Protein AF-A0A7S2UU34-F1 (afdb_monomer_lite)

Sequence (158 aa):
DRTRNEGQLLIIAKKGVRRELSNTVAEEALCKAPGTAPDVDFSNLGFEFVNTRSHIKFTYKDGKWGPGELVTEPYITLHIAATALHYGQACFEGMKAYAWEDGSVRLFRPDENAKRINKSGQRVMMPYIPEDMFVDAVKEVVRDNMDYVPPYGSGGSL

pLDDT: mean 82.21, std 23.61, range [26.12, 98.5]

Organism: NCBI:txid94617

InterPro domains:
  IPR005786 Branched-chain amino acid aminotransferase II [PTHR42825] (36-157)
  IPR036038 Aminotransferase-like, PLP-dependent enzymes [SSF56752] (35-155)
  IPR043131 Branched-chain-amino-acid aminotransferase-like, N-terminal [G3DSA:3.30.470.10] (33-158)

Foldseek 3Di:
DDDDPQFQADADDDADDDDDDDPPDPDPLPQAAEQQDPPDDLLDDDPDDDQFQWAWGWGDDPNDIDDIDIHRDRDDDDDPPDCCVVPVLYDYFDWWWAQDPVRDIDTDPLLVRLVVSQVVNVVSVHDRDDSVNSVVRVVVRCSSRNHNARHPPSPDTD

Radius of gyration: 17.31 Å; chains: 1; bounding box: 39×36×52 Å

Secondary structure (DSSP, 8-state):
-----------S----------S---S----PPTT--TT--TTS--S-----S-EEE--EETTEE---EEE--------TT-HHHHS---------EEE-TTS-EEES-HHHHHHHHHHHHHHTTPPPPPHHHHHHHHHHHHHHTGGGSPPTTS----

Structure (mmCIF, N/CA/C/O backbone):
data_AF-A0A7S2UU34-F1
#
_entry.id   AF-A0A7S2UU34-F1
#
loop_
_atom_site.group_PDB
_atom_site.id
_atom_site.type_symbol
_atom_site.label_atom_id
_atom_site.label_alt_id
_atom_site.label_comp_id
_atom_site.label_asym_id
_atom_site.label_entity_id
_atom_site.label_seq_id
_atom_site.pdbx_PDB_ins_code
_atom_site.Cartn_x
_atom_site.Cartn_y
_atom_site.Cartn_z
_atom_site.occupancy
_atom_site.B_iso_or_equiv
_atom_site.auth_seq_id
_atom_site.auth_comp_id
_atom_site.auth_asym_id
_atom_site.auth_atom_id
_atom_site.pdbx_PDB_model_num
ATOM 1 N N . ASP A 1 1 ? -20.247 -2.902 28.760 1.00 43.16 1 ASP A N 1
ATOM 2 C CA . ASP A 1 1 ? -18.984 -3.371 29.342 1.00 43.16 1 ASP A CA 1
ATOM 3 C C . ASP A 1 1 ? -18.315 -4.390 28.416 1.00 43.16 1 ASP A C 1
ATOM 5 O O . ASP A 1 1 ? -18.653 -5.567 28.425 1.00 43.16 1 ASP A O 1
ATOM 9 N N . ARG A 1 2 ? -17.515 -3.863 27.484 1.00 33.72 2 ARG A N 1
ATOM 10 C CA . ARG A 1 2 ? -16.581 -4.518 26.550 1.00 33.72 2 ARG A CA 1
ATOM 11 C C . ARG A 1 2 ? -16.017 -3.364 25.724 1.00 33.72 2 ARG A C 1
ATOM 13 O O . ARG A 1 2 ? -16.728 -2.783 24.905 1.00 33.72 2 ARG A O 1
ATOM 20 N N . THR A 1 3 ? -14.811 -2.932 26.062 1.00 35.84 3 THR A N 1
ATOM 21 C CA . THR A 1 3 ? -14.111 -1.814 25.427 1.00 35.84 3 THR A CA 1
ATOM 22 C C . THR A 1 3 ? -14.095 -2.009 23.911 1.00 35.84 3 THR A C 1
ATOM 24 O O . THR A 1 3 ? -13.639 -3.031 23.401 1.00 35.84 3 THR A O 1
ATOM 27 N N . ARG A 1 4 ? -14.672 -1.045 23.184 1.00 42.94 4 ARG A N 1
ATOM 28 C CA . ARG A 1 4 ? -14.617 -0.973 21.723 1.00 42.94 4 ARG A CA 1
ATOM 29 C C . ARG A 1 4 ? -13.151 -0.781 21.339 1.00 42.94 4 ARG A C 1
ATOM 31 O O . ARG A 1 4 ? -12.642 0.329 21.422 1.00 42.94 4 ARG A O 1
ATOM 38 N N . ASN A 1 5 ? -12.468 -1.861 20.974 1.00 38.81 5 ASN A N 1
ATOM 39 C CA . ASN A 1 5 ? -11.144 -1.775 20.375 1.00 38.81 5 ASN A CA 1
ATOM 40 C C . ASN A 1 5 ? -11.302 -1.132 18.992 1.00 38.81 5 ASN A C 1
ATOM 42 O O . ASN A 1 5 ? -11.686 -1.792 18.025 1.00 38.81 5 ASN A O 1
ATOM 46 N N . GLU A 1 6 ? -11.052 0.172 18.913 1.00 37.41 6 GLU A N 1
ATOM 47 C CA . GLU A 1 6 ? -10.839 0.886 17.657 1.00 37.41 6 GLU A CA 1
ATOM 48 C C . GLU A 1 6 ? -9.510 0.405 17.059 1.00 37.41 6 GLU A C 1
ATOM 50 O O . GLU A 1 6 ? -8.450 0.985 17.271 1.00 37.41 6 GLU A O 1
ATOM 55 N N . GLY A 1 7 ? -9.549 -0.730 16.363 1.00 34.81 7 GLY A N 1
ATOM 56 C CA . GLY A 1 7 ? -8.412 -1.215 15.594 1.00 34.81 7 GLY A CA 1
ATOM 57 C C . GLY A 1 7 ? -8.315 -0.437 14.288 1.00 34.81 7 GLY A C 1
ATOM 58 O O . GLY A 1 7 ? -9.132 -0.632 13.393 1.00 34.81 7 GLY A O 1
ATOM 59 N N . GLN A 1 8 ? -7.317 0.436 14.164 1.00 35.94 8 GLN A N 1
ATOM 60 C CA . GLN A 1 8 ? -6.889 0.955 12.868 1.00 35.94 8 GLN A CA 1
ATOM 61 C C . GLN A 1 8 ? -6.075 -0.138 12.185 1.00 35.94 8 GLN A C 1
ATOM 63 O O . GLN A 1 8 ? -4.949 -0.413 12.588 1.00 35.94 8 GLN A O 1
ATOM 68 N N . LEU A 1 9 ? -6.643 -0.780 11.169 1.00 38.06 9 LEU A N 1
ATOM 69 C CA . LEU A 1 9 ? -5.877 -1.650 10.295 1.00 38.06 9 LEU A CA 1
ATOM 70 C C . LEU A 1 9 ? -5.447 -0.847 9.064 1.00 38.06 9 LEU A C 1
ATOM 72 O O . LEU A 1 9 ? -6.253 -0.254 8.350 1.00 38.06 9 LEU A O 1
ATOM 76 N N . LEU A 1 10 ? -4.130 -0.734 8.932 1.00 35.53 10 LEU A N 1
ATOM 77 C CA . LEU A 1 10 ? -3.426 0.049 7.937 1.00 35.53 10 LEU A CA 1
ATOM 78 C C . LEU A 1 10 ? -2.835 -0.930 6.923 1.00 35.53 10 LEU A C 1
ATOM 80 O O . LEU A 1 10 ? -1.827 -1.574 7.198 1.00 35.53 10 LEU A O 1
ATOM 84 N N . ILE A 1 11 ? -3.449 -1.024 5.746 1.00 34.69 11 ILE A N 1
ATOM 85 C CA . ILE A 1 11 ? -2.685 -1.377 4.550 1.00 34.69 11 ILE A CA 1
ATOM 86 C C . ILE A 1 11 ? -1.845 -0.129 4.254 1.00 34.69 11 ILE A C 1
ATOM 88 O O . ILE A 1 11 ? -2.392 0.959 4.088 1.00 34.69 11 ILE A O 1
ATOM 92 N N . ILE A 1 12 ? -0.522 -0.256 4.342 1.00 28.23 12 ILE A N 1
ATOM 93 C CA . ILE A 1 12 ? 0.419 0.839 4.089 1.00 28.23 12 ILE A CA 1
ATOM 94 C C . ILE A 1 12 ? 0.370 1.132 2.580 1.00 28.23 12 ILE A C 1
ATOM 96 O O . ILE A 1 12 ? 0.440 0.207 1.780 1.00 28.23 12 ILE A O 1
ATOM 100 N N . ALA A 1 13 ? 0.213 2.370 2.126 1.00 31.66 13 ALA A N 1
ATOM 101 C CA . ALA A 1 13 ? 0.533 3.640 2.790 1.00 31.66 13 ALA A CA 1
ATOM 102 C C . ALA A 1 13 ? -0.665 4.668 2.816 1.00 31.66 13 ALA A C 1
ATOM 104 O O . ALA A 1 13 ? -1.711 4.397 2.237 1.00 31.66 13 ALA A O 1
ATOM 105 N N . LYS A 1 14 ? -0.585 5.846 3.496 1.00 31.75 14 LYS A N 1
ATOM 106 C CA . LYS A 1 14 ? -1.734 6.706 4.009 1.00 31.75 14 LYS A CA 1
ATOM 107 C C . LYS A 1 14 ? -2.007 8.295 3.773 1.00 31.75 14 LYS A C 1
ATOM 109 O O . LYS A 1 14 ? -1.116 9.062 4.096 1.00 31.75 14 LYS A O 1
ATOM 114 N N . LYS A 1 15 ? -3.295 8.800 3.559 1.00 39.91 15 LYS A N 1
ATOM 115 C CA . LYS A 1 15 ? -3.972 10.151 3.124 1.00 39.91 15 LYS A CA 1
ATOM 116 C C . LYS A 1 15 ? -3.697 11.557 3.701 1.00 39.91 15 LYS A C 1
ATOM 118 O O . LYS A 1 15 ? -3.905 11.698 4.898 1.00 39.91 15 LYS A O 1
ATOM 123 N N . GLY A 1 16 ? -3.683 12.609 2.825 1.00 26.12 16 GLY A N 1
ATOM 124 C CA . GLY A 1 16 ? -4.446 13.881 3.023 1.00 26.12 16 GLY A CA 1
ATOM 125 C C . GLY A 1 16 ? -4.329 15.090 2.042 1.00 26.12 16 GLY A C 1
ATOM 126 O O . GLY A 1 16 ? -3.427 15.871 2.268 1.00 26.12 16 GLY A O 1
ATOM 127 N N . VAL A 1 17 ? -5.296 15.346 1.115 1.00 31.36 17 VAL A N 1
ATOM 128 C CA . VAL A 1 17 ? -6.034 16.643 0.858 1.00 31.36 17 VAL A CA 1
ATOM 129 C C . VAL A 1 17 ? -7.372 16.360 0.110 1.00 31.36 17 VAL A C 1
ATOM 131 O O . VAL A 1 17 ? -7.430 15.487 -0.752 1.00 31.36 17 VAL A O 1
ATOM 134 N N . ARG A 1 18 ? -8.472 17.060 0.464 1.00 31.23 18 ARG A N 1
ATOM 135 C CA . ARG A 1 18 ? -9.828 17.000 -0.154 1.00 31.23 18 ARG A CA 1
ATOM 136 C C . ARG A 1 18 ? -9.909 17.784 -1.480 1.00 31.23 18 ARG A C 1
ATOM 138 O O . ARG A 1 18 ? -9.444 18.918 -1.526 1.00 31.23 18 ARG A O 1
ATOM 145 N N . ARG A 1 19 ? -10.640 17.274 -2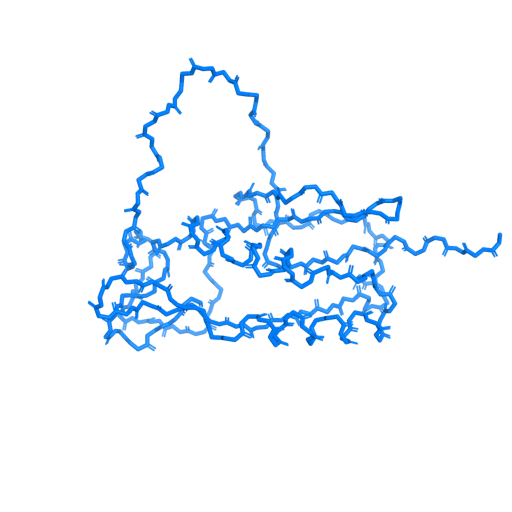.481 1.00 33.97 19 ARG A N 1
ATOM 146 C CA . ARG A 1 19 ? -11.255 18.092 -3.548 1.00 33.97 19 ARG A CA 1
ATOM 147 C C . ARG A 1 19 ? -12.732 17.734 -3.710 1.00 33.97 19 ARG A C 1
ATOM 149 O O . ARG A 1 19 ? -13.075 16.560 -3.819 1.00 33.97 19 ARG A O 1
ATOM 156 N N . GLU A 1 20 ? -13.583 18.757 -3.687 1.00 29.33 20 GLU A N 1
ATOM 157 C CA . GLU A 1 20 ? -14.949 18.695 -4.210 1.00 29.33 20 GLU A CA 1
ATOM 158 C C . GLU A 1 20 ? -14.875 18.536 -5.732 1.00 29.33 20 GLU A C 1
ATOM 160 O O . GLU A 1 20 ? -14.024 19.144 -6.384 1.00 29.33 20 GLU A O 1
ATOM 165 N N . LEU A 1 21 ? -15.740 17.689 -6.289 1.00 32.19 21 LEU A N 1
ATOM 166 C CA . LEU A 1 21 ? -15.845 17.474 -7.728 1.00 32.19 21 LEU A CA 1
ATOM 167 C C . LEU A 1 21 ? -16.486 18.713 -8.367 1.00 32.19 21 LEU A C 1
ATOM 169 O O . LEU A 1 21 ? -17.704 18.787 -8.516 1.00 32.19 21 LEU A O 1
ATOM 173 N N . SER A 1 22 ? -15.662 19.698 -8.725 1.00 27.64 22 SER A N 1
ATOM 174 C CA . SER A 1 22 ? -16.030 20.684 -9.734 1.00 27.64 22 SER A CA 1
ATOM 175 C C . SER A 1 22 ? -15.805 20.071 -11.116 1.00 27.64 22 SER A C 1
ATOM 177 O O . SER A 1 22 ? -14.746 19.519 -11.423 1.00 27.64 22 SER A O 1
ATOM 179 N N . ASN A 1 23 ? -16.841 20.135 -11.951 1.00 32.09 23 ASN A N 1
ATOM 180 C CA . ASN A 1 23 ? -16.824 19.674 -13.335 1.00 32.09 23 ASN A CA 1
ATOM 181 C C . ASN A 1 23 ? -15.943 20.589 -14.198 1.00 32.09 23 ASN A C 1
ATOM 183 O O . ASN A 1 23 ? -16.485 21.373 -14.962 1.00 32.09 23 ASN A O 1
ATOM 187 N N . THR A 1 24 ? -14.616 20.516 -14.055 1.00 34.47 24 THR A N 1
ATOM 188 C CA . THR A 1 24 ? -13.610 20.997 -15.027 1.00 34.47 24 THR A CA 1
ATOM 189 C C . THR A 1 24 ? -12.191 20.698 -14.526 1.00 34.47 24 THR A C 1
ATOM 191 O O . THR A 1 24 ? -11.502 21.592 -14.052 1.00 34.47 24 THR A O 1
ATOM 194 N N . VAL A 1 25 ? -11.771 19.432 -14.608 1.00 30.97 25 VAL A N 1
ATOM 195 C CA . VAL A 1 25 ? -10.416 18.979 -15.003 1.00 30.97 25 VAL A CA 1
ATOM 196 C C . VAL A 1 25 ? -10.501 17.463 -15.195 1.00 30.97 25 VAL A C 1
ATOM 198 O O . VAL A 1 25 ? -10.213 16.678 -14.297 1.00 30.97 25 VAL A O 1
ATOM 201 N N . ALA A 1 26 ? -11.000 17.051 -16.355 1.00 34.31 26 ALA A N 1
ATOM 202 C CA . ALA A 1 26 ? -11.092 15.655 -16.756 1.00 34.31 26 ALA A CA 1
ATOM 203 C C . ALA A 1 26 ? -10.186 15.440 -17.972 1.00 34.31 26 ALA A C 1
ATOM 205 O O . ALA A 1 26 ? -10.702 15.340 -19.073 1.00 34.31 26 ALA A O 1
ATOM 206 N N . GLU A 1 27 ? -8.855 15.445 -17.784 1.00 28.38 27 GLU A N 1
ATOM 207 C CA . GLU A 1 27 ? -7.906 15.017 -18.838 1.00 28.38 27 GLU A CA 1
ATOM 208 C C . GLU A 1 27 ? -6.437 14.782 -18.396 1.00 28.38 27 GLU A C 1
ATOM 210 O O . GLU A 1 27 ? -5.540 14.828 -19.226 1.00 28.38 27 GLU A O 1
ATOM 215 N N . GLU A 1 28 ? -6.139 14.490 -17.118 1.00 35.06 28 GLU A N 1
ATOM 216 C CA . GLU A 1 28 ? -4.737 14.270 -16.669 1.00 35.06 28 GLU A CA 1
ATOM 217 C C . GLU A 1 28 ? -4.490 13.002 -15.828 1.00 35.06 28 GLU A C 1
ATOM 219 O O . GLU A 1 28 ? -3.450 12.861 -15.185 1.00 35.06 28 GLU A O 1
ATOM 224 N N . ALA A 1 29 ? -5.374 12.003 -15.883 1.00 40.25 29 ALA A N 1
ATOM 225 C CA . ALA A 1 29 ? -4.991 10.642 -15.495 1.00 40.25 29 ALA A CA 1
ATOM 226 C C . ALA A 1 29 ? -4.295 9.963 -16.687 1.00 40.25 29 ALA A C 1
ATOM 228 O O . ALA A 1 29 ? -4.837 9.054 -17.314 1.00 40.25 29 ALA A O 1
ATOM 229 N N . LEU A 1 30 ? -3.113 10.466 -17.054 1.00 45.59 30 LEU A N 1
ATOM 230 C CA . LEU A 1 30 ? -2.261 9.833 -18.056 1.00 45.59 30 LEU A CA 1
ATOM 231 C C . LEU A 1 30 ? -1.970 8.401 -17.577 1.00 45.59 30 LEU A C 1
ATOM 233 O O . LEU A 1 30 ? -1.477 8.212 -16.467 1.00 45.59 30 LEU A O 1
ATOM 237 N N . CYS A 1 31 ? -2.281 7.399 -18.396 1.00 52.50 31 CYS A N 1
ATOM 238 C CA . CYS A 1 31 ? -1.784 6.032 -18.255 1.00 52.50 31 CYS A CA 1
ATOM 239 C C . CYS A 1 31 ? -0.248 6.074 -18.319 1.00 52.50 31 CYS A C 1
ATOM 241 O O . CYS A 1 31 ? 0.334 5.999 -19.401 1.00 52.50 31 CYS A O 1
ATOM 243 N N . LYS A 1 32 ? 0.414 6.292 -17.179 1.00 74.81 32 LYS A N 1
ATOM 244 C CA . LYS A 1 32 ? 1.876 6.351 -17.120 1.00 74.81 32 LYS A CA 1
ATOM 245 C C . LYS A 1 32 ? 2.420 4.939 -17.268 1.00 74.81 32 LYS A C 1
ATOM 247 O O . LYS A 1 32 ? 1.899 4.021 -16.646 1.00 74.81 32 LYS A O 1
ATOM 252 N N . ALA A 1 33 ? 3.419 4.759 -18.120 1.00 88.00 33 ALA A N 1
ATOM 253 C CA . ALA A 1 33 ? 4.030 3.454 -18.323 1.00 88.00 33 ALA A CA 1
ATOM 254 C C . ALA A 1 33 ? 4.954 3.103 -17.140 1.00 88.00 33 ALA A C 1
ATOM 256 O O . ALA A 1 33 ? 5.497 4.011 -16.513 1.00 88.00 33 ALA A O 1
ATOM 257 N N . PRO A 1 34 ? 5.175 1.813 -16.843 1.00 92.31 34 PRO A N 1
ATOM 258 C CA . PRO A 1 34 ? 6.235 1.388 -15.932 1.00 92.31 34 PRO A CA 1
ATOM 259 C C . PRO A 1 34 ? 7.593 1.998 -16.300 1.00 92.31 34 PRO A C 1
ATOM 261 O O . PRO A 1 34 ? 7.936 2.103 -17.478 1.00 92.31 34 PRO A O 1
ATOM 264 N N . GLY A 1 35 ? 8.384 2.368 -15.296 1.00 91.69 35 GLY A N 1
ATOM 265 C CA . GLY A 1 35 ? 9.751 2.849 -15.476 1.00 91.69 35 GLY A CA 1
ATOM 266 C C . GLY A 1 35 ? 9.871 4.319 -15.872 1.00 91.69 35 GLY A C 1
ATOM 267 O O . GLY A 1 35 ? 10.925 4.718 -16.362 1.00 91.69 35 GLY A O 1
ATOM 268 N N . THR A 1 36 ? 8.814 5.123 -15.711 1.00 93.81 36 THR A N 1
ATOM 269 C CA . THR A 1 36 ? 8.813 6.540 -16.121 1.00 93.81 36 THR A CA 1
ATOM 270 C C . THR A 1 36 ? 8.827 7.531 -14.957 1.00 93.81 36 THR A C 1
ATOM 272 O O . THR A 1 36 ? 8.680 8.731 -15.197 1.00 93.81 36 THR A O 1
ATOM 275 N N . ALA A 1 37 ? 8.949 7.073 -13.707 1.00 91.75 37 ALA A N 1
ATOM 276 C CA . ALA A 1 37 ? 9.068 7.973 -12.561 1.00 91.75 37 ALA A CA 1
ATOM 277 C C . ALA A 1 37 ? 10.361 8.810 -12.689 1.00 91.75 37 ALA A C 1
ATOM 279 O O . ALA A 1 37 ? 11.438 8.237 -12.865 1.00 91.75 37 ALA A O 1
ATOM 280 N N . PRO A 1 38 ? 10.283 10.154 -12.637 1.00 86.44 38 PRO A N 1
ATOM 281 C CA . PRO A 1 38 ? 11.418 11.032 -12.940 1.00 86.44 38 PRO A CA 1
ATOM 282 C C . PRO A 1 38 ? 12.510 11.023 -11.861 1.00 86.44 38 PRO A C 1
ATOM 284 O O . PRO A 1 38 ? 13.628 11.464 -12.109 1.00 86.44 38 PRO A O 1
ATOM 287 N N . ASP A 1 39 ? 12.175 10.564 -10.661 1.00 88.69 39 ASP A N 1
ATOM 288 C CA . ASP A 1 39 ? 12.985 10.590 -9.447 1.00 88.69 39 ASP A CA 1
ATOM 289 C C . ASP A 1 39 ? 13.573 9.217 -9.075 1.00 88.69 39 ASP A C 1
ATOM 291 O O . ASP A 1 39 ? 14.145 9.065 -7.997 1.00 88.69 39 ASP A O 1
ATOM 295 N N . VAL A 1 40 ? 13.467 8.223 -9.966 1.00 91.06 40 VAL A N 1
ATOM 296 C CA . VAL A 1 40 ? 13.917 6.846 -9.720 1.00 91.06 40 VAL A CA 1
ATOM 297 C C . VAL A 1 40 ? 14.951 6.406 -10.756 1.00 91.06 40 VAL A C 1
ATOM 299 O O . VAL A 1 40 ? 14.686 6.399 -11.956 1.00 91.06 40 VAL A O 1
ATOM 302 N N . ASP A 1 41 ? 16.122 5.965 -10.288 1.00 92.19 41 ASP A N 1
ATOM 303 C CA . ASP A 1 41 ? 17.099 5.259 -11.124 1.00 92.19 41 ASP A CA 1
ATOM 304 C C . ASP A 1 41 ? 16.779 3.758 -11.164 1.00 92.19 41 ASP A C 1
ATOM 306 O O . ASP A 1 41 ? 17.210 2.974 -10.316 1.00 92.19 41 ASP A O 1
ATOM 310 N N . PHE A 1 42 ? 16.024 3.347 -12.184 1.00 90.94 42 PHE A N 1
ATOM 311 C CA . PHE A 1 42 ? 15.634 1.949 -12.389 1.00 90.94 42 PHE A CA 1
ATOM 312 C C . PHE A 1 42 ? 16.809 1.005 -12.697 1.00 90.94 42 PHE A C 1
ATOM 314 O O . PHE A 1 42 ? 16.632 -0.213 -12.644 1.00 90.94 42 PHE A O 1
ATOM 321 N N . SER A 1 43 ? 17.996 1.535 -13.007 1.00 89.62 43 SER A N 1
ATOM 322 C CA . SER A 1 43 ? 19.192 0.736 -13.310 1.00 89.62 43 SER A CA 1
ATOM 323 C C . SER A 1 43 ? 19.941 0.311 -12.047 1.00 89.62 43 SER A C 1
ATOM 325 O O . SER A 1 43 ? 20.698 -0.657 -12.078 1.00 89.62 43 SER A O 1
ATOM 327 N N . ASN A 1 44 ? 19.735 1.031 -10.942 1.00 90.19 44 ASN A N 1
ATOM 328 C CA . ASN A 1 44 ? 20.437 0.835 -9.678 1.00 90.19 44 ASN A CA 1
ATOM 329 C C . ASN A 1 44 ? 19.452 0.735 -8.503 1.00 90.19 44 ASN A C 1
ATOM 331 O O . ASN A 1 44 ? 19.580 1.416 -7.486 1.00 90.19 44 ASN A O 1
ATOM 335 N N . LEU A 1 45 ? 18.434 -0.112 -8.659 1.00 90.00 45 LEU A N 1
ATOM 336 C CA . LEU A 1 45 ? 17.439 -0.343 -7.615 1.00 90.00 45 LEU A CA 1
ATOM 337 C C . LEU A 1 45 ? 18.011 -1.193 -6.474 1.00 90.00 45 LEU A C 1
ATOM 339 O O . LEU A 1 45 ? 18.479 -2.313 -6.683 1.00 90.00 45 LEU A O 1
ATOM 343 N N . GLY A 1 46 ? 17.905 -0.670 -5.254 1.00 89.38 46 GLY A N 1
ATOM 344 C CA . GLY A 1 46 ? 18.140 -1.400 -4.009 1.00 89.38 46 GLY A CA 1
ATOM 345 C C . GLY A 1 46 ? 16.841 -1.827 -3.317 1.00 89.38 46 GLY A C 1
ATOM 346 O O . GLY A 1 46 ? 15.762 -1.836 -3.908 1.00 89.38 46 GLY A O 1
ATOM 347 N N . PHE A 1 47 ? 16.944 -2.157 -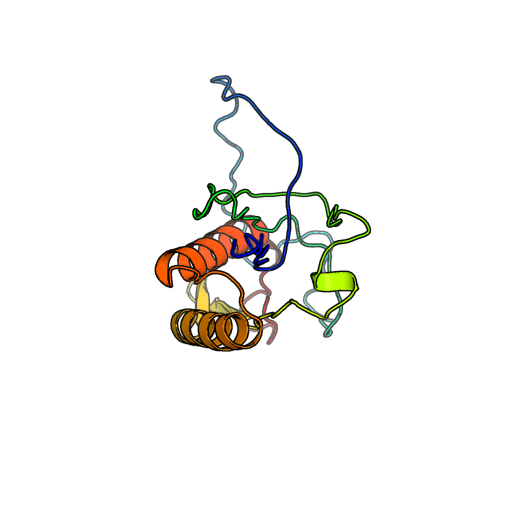2.028 1.00 89.75 47 PHE A N 1
ATOM 348 C CA . PHE A 1 47 ? 15.789 -2.325 -1.140 1.00 89.75 47 PHE A CA 1
ATOM 349 C C . PHE A 1 47 ? 15.740 -1.156 -0.154 1.00 89.75 47 PHE A C 1
ATOM 351 O O . PHE A 1 47 ? 16.047 -1.293 1.029 1.00 89.75 47 PHE A O 1
ATOM 358 N N . GLU A 1 48 ? 15.412 0.017 -0.685 1.00 87.75 48 GLU A N 1
ATOM 359 C CA . GLU A 1 48 ? 15.360 1.272 0.059 1.00 87.75 48 GLU A CA 1
ATOM 360 C C . GLU A 1 48 ? 13.979 1.908 -0.068 1.00 87.75 48 GLU A C 1
ATOM 362 O O . GLU A 1 48 ? 13.229 1.641 -1.009 1.00 87.75 48 GLU A O 1
ATOM 367 N N . PHE A 1 49 ? 13.627 2.743 0.906 1.00 87.56 49 PHE A N 1
ATOM 368 C CA . PHE A 1 49 ? 12.371 3.472 0.853 1.00 87.56 49 PHE A CA 1
ATOM 369 C C . PHE A 1 49 ? 12.454 4.577 -0.203 1.00 87.56 49 PHE A C 1
ATOM 371 O O . PHE A 1 49 ? 13.257 5.501 -0.083 1.00 87.56 49 PHE A O 1
ATOM 378 N N . VAL A 1 50 ? 11.568 4.501 -1.192 1.00 89.19 50 VAL A N 1
ATOM 379 C CA . VAL A 1 50 ? 11.330 5.556 -2.177 1.00 89.19 50 VAL A CA 1
ATOM 380 C C . VAL A 1 50 ? 9.931 6.099 -1.939 1.00 89.19 50 VAL A C 1
ATOM 382 O O . VAL A 1 50 ? 8.973 5.332 -1.821 1.00 89.19 50 VAL A O 1
ATOM 385 N N . ASN A 1 51 ? 9.806 7.422 -1.851 1.00 90.38 51 ASN A N 1
ATOM 386 C CA . ASN A 1 51 ? 8.503 8.045 -1.691 1.00 90.38 51 ASN A CA 1
ATOM 387 C C . ASN A 1 51 ? 7.773 8.026 -3.038 1.00 90.38 51 ASN A C 1
ATOM 389 O O . ASN A 1 51 ? 8.023 8.865 -3.899 1.00 90.38 51 ASN A O 1
ATOM 393 N N . THR A 1 52 ? 6.904 7.038 -3.230 1.00 92.81 52 THR A N 1
ATOM 394 C CA . THR A 1 52 ? 6.058 6.959 -4.420 1.00 92.81 52 THR A CA 1
ATOM 395 C C . THR A 1 52 ? 5.008 8.071 -4.403 1.00 92.81 52 THR A C 1
ATOM 397 O O . THR A 1 52 ? 4.793 8.733 -3.385 1.00 92.81 52 THR A O 1
ATOM 400 N N . ARG A 1 53 ? 4.320 8.289 -5.531 1.00 92.94 53 ARG A N 1
ATOM 401 C CA . ARG A 1 53 ? 3.291 9.337 -5.657 1.00 92.94 53 ARG A CA 1
ATOM 402 C C . ARG A 1 53 ? 2.270 9.276 -4.539 1.00 92.94 53 ARG A C 1
ATOM 404 O O . ARG A 1 53 ? 1.877 10.311 -3.999 1.00 92.94 53 ARG A O 1
ATOM 411 N N . SER A 1 54 ? 1.776 8.071 -4.293 1.00 92.00 54 SER A N 1
ATOM 412 C CA . SER A 1 54 ? 0.685 7.881 -3.378 1.00 92.00 54 SER A CA 1
ATOM 413 C C . SER A 1 54 ? 0.631 6.511 -2.765 1.00 92.00 54 SER A C 1
ATOM 415 O O . SER A 1 54 ? 1.424 5.612 -3.038 1.00 92.00 54 SER A O 1
ATOM 417 N N . HIS A 1 55 ? -0.394 6.361 -1.955 1.00 91.75 55 HIS A N 1
ATOM 418 C CA . HIS A 1 55 ? -0.770 5.122 -1.338 1.00 91.75 55 HIS A CA 1
ATOM 419 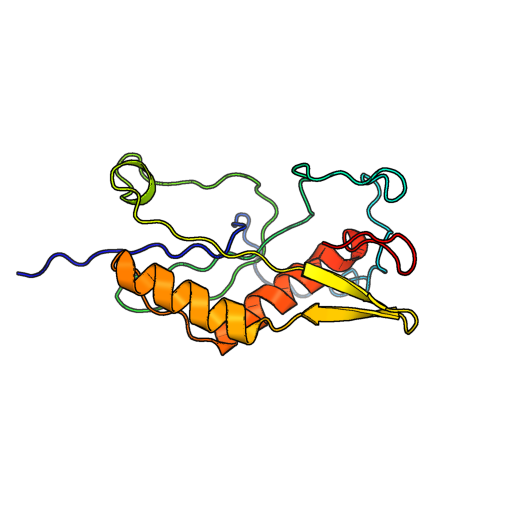C C . HIS A 1 55 ? -2.249 5.150 -0.959 1.00 91.75 55 HIS A C 1
ATOM 421 O O . HIS A 1 55 ? -2.889 6.166 -1.200 1.00 91.75 55 HIS A O 1
ATOM 427 N N . ILE A 1 56 ? -2.816 4.089 -0.380 1.00 94.50 56 ILE A N 1
ATOM 428 C CA . ILE A 1 56 ? -4.252 4.022 -0.079 1.00 94.50 56 ILE A CA 1
ATOM 429 C C . ILE A 1 56 ? -4.567 3.811 1.409 1.00 94.50 56 ILE A C 1
ATOM 431 O O . ILE A 1 56 ? -4.140 2.853 2.046 1.00 94.50 56 ILE A O 1
ATOM 435 N N . LYS A 1 57 ? -5.397 4.698 1.967 1.00 95.00 57 LYS A N 1
ATOM 436 C CA . LYS A 1 57 ? -5.841 4.660 3.365 1.00 95.00 57 LYS A CA 1
ATOM 437 C C . LYS A 1 57 ? -7.285 4.194 3.483 1.00 95.00 57 LYS A C 1
ATOM 439 O O . LYS A 1 57 ? -8.161 4.760 2.842 1.00 95.00 57 LYS A O 1
ATOM 444 N N . PHE A 1 58 ? -7.543 3.302 4.434 1.00 96.00 58 PHE A N 1
ATOM 445 C CA . PHE A 1 58 ? -8.885 3.005 4.937 1.00 96.00 58 PHE A CA 1
ATOM 446 C C . PHE A 1 58 ? -8.960 3.350 6.426 1.00 96.00 58 PHE A C 1
ATOM 448 O O . PHE A 1 58 ? -7.965 3.279 7.146 1.00 96.00 58 PHE A O 1
ATOM 455 N N . THR A 1 59 ? -10.138 3.753 6.904 1.00 95.31 59 THR A N 1
ATOM 456 C CA . THR A 1 59 ? -10.376 3.999 8.336 1.00 95.31 59 THR A CA 1
ATOM 457 C C . THR A 1 59 ? -11.489 3.091 8.824 1.00 95.31 59 THR A C 1
ATOM 459 O O . THR A 1 59 ? -12.604 3.163 8.314 1.00 95.31 59 THR A O 1
ATOM 462 N N . TYR A 1 60 ? -11.197 2.261 9.821 1.00 94.81 60 TYR A N 1
ATOM 463 C CA . TYR A 1 60 ? -12.211 1.491 10.528 1.00 94.81 60 TYR A CA 1
ATOM 464 C C . TYR A 1 60 ? -12.739 2.302 11.710 1.00 94.81 60 TYR A C 1
ATOM 466 O O . TYR A 1 60 ? -11.962 2.768 12.544 1.00 94.81 60 TYR A O 1
ATOM 474 N N . LYS A 1 61 ? -14.055 2.499 11.777 1.00 93.25 61 LYS A N 1
ATOM 475 C CA . LYS A 1 61 ? -14.711 3.243 12.856 1.00 93.25 61 LYS A CA 1
ATOM 476 C C . LYS A 1 61 ? -16.134 2.735 13.043 1.00 93.25 61 LYS A C 1
ATOM 478 O O . LYS A 1 61 ? -16.807 2.422 12.067 1.00 93.25 61 LYS A O 1
ATOM 483 N N . ASP A 1 62 ? -16.596 2.651 14.290 1.00 94.69 62 ASP A N 1
ATOM 484 C CA . ASP A 1 62 ? -17.968 2.241 14.625 1.00 94.69 62 ASP A CA 1
ATOM 485 C C . ASP A 1 62 ? -18.380 0.891 14.005 1.00 94.69 62 ASP A C 1
ATOM 487 O O . ASP A 1 62 ? -19.508 0.710 13.551 1.00 94.69 62 ASP A O 1
ATOM 491 N N . GLY A 1 63 ? -17.448 -0.067 13.972 1.00 92.50 63 GLY A N 1
ATOM 492 C CA . GLY A 1 63 ? -17.719 -1.422 13.487 1.00 92.50 63 GLY A CA 1
ATOM 493 C C . GLY A 1 63 ? -17.666 -1.595 11.966 1.00 92.50 63 GLY A C 1
ATOM 494 O O . GLY A 1 63 ? -18.029 -2.659 11.472 1.00 92.50 63 GLY A O 1
ATOM 495 N N . LYS A 1 64 ? -17.250 -0.570 11.213 1.00 95.38 64 LYS A N 1
ATOM 496 C CA . LYS A 1 64 ? -17.248 -0.591 9.746 1.00 95.38 64 LYS A CA 1
ATOM 497 C C . LYS A 1 64 ? -16.000 0.040 9.148 1.00 95.38 64 LYS A C 1
ATOM 499 O O . LYS A 1 64 ? -15.430 0.987 9.689 1.00 95.38 64 LYS A O 1
ATOM 504 N N . TRP A 1 65 ? -15.628 -0.470 7.983 1.00 95.69 65 TRP A N 1
ATOM 505 C CA . TRP A 1 65 ? -14.633 0.134 7.112 1.00 95.69 65 TRP A CA 1
ATOM 506 C C . TRP A 1 65 ? -15.233 1.319 6.355 1.00 95.69 65 TRP A C 1
ATOM 508 O O . TRP A 1 65 ? -16.321 1.221 5.790 1.00 95.69 65 TRP A O 1
ATOM 518 N N . GLY A 1 66 ? -14.534 2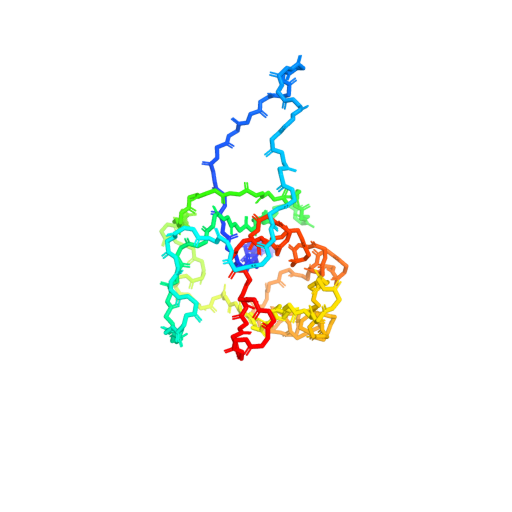.451 6.381 1.00 92.69 66 GLY A N 1
ATOM 519 C CA . GLY A 1 66 ? -14.807 3.593 5.515 1.00 92.69 66 GLY A CA 1
ATOM 520 C C . GLY A 1 66 ? -14.305 3.371 4.082 1.00 92.69 66 GLY A C 1
ATOM 521 O O . GLY A 1 66 ? -13.708 2.333 3.793 1.00 92.69 66 GLY A O 1
ATOM 522 N N . PRO A 1 67 ? -14.524 4.346 3.185 1.00 93.94 67 PRO A N 1
ATOM 523 C CA . PRO A 1 67 ? -14.015 4.276 1.820 1.00 93.94 67 PRO A CA 1
ATOM 524 C C . PRO A 1 67 ? -12.482 4.319 1.787 1.00 93.94 67 PRO A C 1
ATOM 526 O O . PRO A 1 67 ? -11.847 4.908 2.668 1.00 93.94 67 PRO A O 1
ATOM 529 N N . GLY A 1 68 ? -11.917 3.709 0.745 1.00 92.50 68 GLY A N 1
ATOM 530 C CA . GLY A 1 68 ? -10.501 3.815 0.416 1.00 92.50 68 GLY A CA 1
ATOM 531 C C . GLY A 1 68 ? -10.165 5.209 -0.081 1.00 92.50 68 GLY A C 1
ATOM 532 O O . GLY A 1 68 ? -10.980 5.874 -0.723 1.00 92.50 68 GLY A O 1
ATOM 533 N N . GLU A 1 69 ? -8.972 5.679 0.258 1.00 93.62 69 GLU A N 1
ATOM 534 C CA . GLU A 1 69 ? -8.572 7.022 -0.095 1.00 93.62 69 GLU A CA 1
ATOM 535 C C . GLU A 1 69 ? -7.102 7.127 -0.541 1.00 93.62 69 GLU A C 1
ATOM 537 O O . GLU A 1 69 ? -6.218 6.831 0.262 1.00 93.62 69 GLU A O 1
ATOM 542 N N . LEU A 1 70 ? -6.856 7.626 -1.765 1.00 92.81 70 LEU A N 1
ATOM 543 C CA . LEU A 1 70 ? -5.524 7.947 -2.316 1.00 92.81 70 LEU A CA 1
ATOM 544 C C . LEU A 1 70 ? -4.961 9.302 -1.853 1.00 92.81 70 LEU A C 1
ATOM 546 O O . LEU A 1 70 ? -5.694 10.211 -1.449 1.00 92.81 70 LEU A O 1
ATOM 550 N N . VAL A 1 71 ? -3.631 9.411 -1.852 1.00 89.12 71 VAL A N 1
ATOM 551 C CA . VAL A 1 71 ? -2.903 10.261 -0.903 1.00 89.12 71 VAL A CA 1
ATOM 552 C C . VAL A 1 71 ? -1.511 10.634 -1.385 1.00 89.12 71 VAL A C 1
ATOM 554 O O . VAL A 1 71 ? -0.767 9.743 -1.723 1.00 89.12 71 VAL A O 1
ATOM 557 N N . THR A 1 72 ? -1.042 11.851 -1.139 1.00 91.00 72 THR A N 1
ATOM 558 C CA . THR A 1 72 ? 0.383 12.187 -1.294 1.00 91.00 72 THR A CA 1
ATOM 559 C C . THR A 1 72 ? 1.197 12.408 -0.002 1.00 91.00 72 THR A C 1
ATOM 561 O O . THR A 1 72 ? 2.417 12.475 -0.063 1.00 91.00 72 THR A O 1
ATOM 564 N N . GLU A 1 73 ? 0.565 12.582 1.164 1.00 89.44 73 GLU A N 1
ATOM 565 C CA . GLU A 1 73 ? 1.236 12.857 2.448 1.00 89.44 73 GLU A CA 1
ATOM 566 C C . GLU A 1 73 ? 2.005 11.627 2.976 1.00 89.44 73 GLU A C 1
ATOM 568 O O . GLU A 1 73 ? 1.362 10.632 3.304 1.00 89.44 73 GLU A O 1
ATOM 573 N N . PRO A 1 74 ? 3.347 11.658 3.106 1.00 86.69 74 PRO A N 1
ATOM 574 C CA . PRO A 1 74 ? 4.125 10.506 3.575 1.00 86.69 74 PRO A CA 1
ATOM 575 C C . PRO A 1 74 ? 3.926 10.165 5.061 1.00 86.69 74 PRO A C 1
ATOM 577 O O . PRO A 1 74 ? 4.347 9.092 5.500 1.00 86.69 74 PRO A O 1
ATOM 580 N N . TYR A 1 75 ? 3.308 11.044 5.860 1.00 90.06 75 TYR A N 1
ATOM 581 C CA . TYR A 1 75 ? 3.188 10.850 7.305 1.00 90.06 75 TYR A CA 1
ATOM 582 C C . TYR A 1 75 ? 1.854 10.267 7.778 1.00 90.06 75 TYR A C 1
ATOM 584 O O . TYR A 1 75 ? 0.751 10.588 7.334 1.00 90.06 75 TYR A O 1
ATOM 592 N N . ILE A 1 76 ? 1.952 9.453 8.831 1.00 89.12 76 ILE A N 1
ATOM 593 C CA . ILE A 1 76 ? 0.809 8.869 9.524 1.00 89.12 76 ILE A CA 1
ATOM 594 C C . ILE A 1 76 ? 0.520 9.649 10.808 1.00 89.12 76 ILE A C 1
ATOM 596 O O . ILE A 1 76 ? 1.091 9.367 11.852 1.00 89.12 76 ILE A O 1
ATOM 600 N N . THR A 1 77 ? -0.463 10.556 10.781 1.00 91.81 77 THR A N 1
ATOM 601 C CA . THR A 1 77 ? -1.002 11.142 12.025 1.00 91.81 77 THR A CA 1
ATOM 602 C C . THR A 1 77 ? -1.733 10.089 12.864 1.00 91.81 77 THR A C 1
ATOM 604 O O . THR A 1 77 ? -2.719 9.505 12.398 1.00 91.81 77 THR A O 1
ATOM 607 N N . LEU A 1 78 ? -1.258 9.860 14.087 1.00 91.62 78 LEU A N 1
ATOM 608 C CA . LEU A 1 78 ? -1.861 8.989 15.097 1.00 91.62 78 LEU A CA 1
ATOM 609 C C . LEU A 1 78 ? -2.006 9.760 16.408 1.00 91.62 78 LEU A C 1
ATOM 611 O O . LEU A 1 78 ? -1.229 10.670 16.692 1.00 91.62 78 LEU A O 1
ATOM 615 N N . HIS A 1 79 ? -2.987 9.376 17.223 1.00 95.50 79 HIS A N 1
ATOM 616 C CA . HIS A 1 79 ? -3.052 9.854 18.600 1.00 95.50 79 HIS A CA 1
ATOM 617 C C . HIS A 1 79 ? -1.846 9.320 19.386 1.00 95.50 79 HIS A C 1
ATOM 619 O O . HIS A 1 79 ? -1.448 8.171 19.193 1.00 95.50 79 HIS A O 1
ATOM 625 N N . ILE A 1 80 ? -1.304 10.109 20.319 1.00 96.50 80 ILE A N 1
ATOM 626 C CA . ILE A 1 80 ? -0.130 9.703 21.109 1.00 96.50 80 ILE A CA 1
ATOM 627 C C . ILE A 1 80 ? -0.361 8.401 21.883 1.00 96.50 80 ILE A C 1
ATOM 629 O O . ILE A 1 80 ? 0.578 7.656 22.109 1.00 96.50 80 ILE A O 1
ATOM 633 N N . ALA A 1 81 ? -1.611 8.098 22.241 1.00 95.88 81 ALA A N 1
ATOM 634 C CA . ALA A 1 81 ? -2.018 6.873 22.935 1.00 95.88 81 ALA A CA 1
ATOM 635 C C . ALA A 1 81 ? -2.454 5.720 22.000 1.00 95.88 81 ALA A C 1
ATOM 637 O O . ALA A 1 81 ? -3.145 4.807 22.443 1.00 95.88 81 ALA A O 1
ATOM 638 N N . ALA A 1 82 ? -2.121 5.758 20.705 1.00 94.25 82 ALA A N 1
ATOM 639 C CA . ALA A 1 82 ? -2.500 4.699 19.770 1.00 94.25 82 ALA A CA 1
ATOM 640 C C . ALA A 1 82 ? -1.898 3.339 20.173 1.00 94.25 82 ALA A C 1
ATOM 642 O O . ALA A 1 82 ? -0.702 3.226 20.442 1.00 94.25 82 ALA A O 1
ATOM 643 N N . THR A 1 83 ? -2.712 2.283 20.158 1.00 95.56 83 THR A N 1
ATOM 644 C CA . THR A 1 83 ? -2.306 0.925 20.565 1.00 95.56 83 THR A CA 1
ATOM 645 C C . THR A 1 83 ? -1.194 0.340 19.694 1.00 95.56 83 THR A C 1
ATOM 647 O O . THR A 1 83 ? -0.388 -0.450 20.183 1.00 95.56 83 THR A O 1
ATOM 650 N N . ALA A 1 84 ? -1.091 0.770 18.434 1.00 95.31 84 ALA A N 1
ATOM 651 C CA . ALA A 1 84 ? 0.022 0.432 17.550 1.00 95.31 84 ALA A CA 1
ATOM 652 C C . ALA A 1 84 ? 1.385 0.892 18.107 1.00 95.31 84 ALA A C 1
ATOM 654 O O . ALA A 1 84 ? 2.378 0.200 17.909 1.00 95.31 84 ALA A O 1
ATOM 655 N N . LEU A 1 85 ? 1.427 2.021 18.830 1.00 93.38 85 LEU A N 1
ATOM 656 C CA . LEU A 1 85 ? 2.658 2.588 19.396 1.00 93.38 85 LEU A CA 1
ATOM 657 C C . LEU A 1 85 ? 3.026 1.973 20.753 1.00 93.38 85 LEU A C 1
ATOM 659 O O . LEU A 1 85 ? 4.204 1.792 21.039 1.00 93.38 85 LEU A O 1
ATOM 663 N N . HIS A 1 86 ? 2.031 1.655 21.586 1.00 96.38 86 HIS A N 1
ATOM 664 C CA . HIS A 1 86 ? 2.261 1.227 22.978 1.00 96.38 86 HIS A CA 1
ATOM 665 C C . HIS A 1 86 ? 2.192 -0.282 23.188 1.00 96.38 86 HIS A C 1
ATOM 667 O O . HIS A 1 86 ? 2.857 -0.814 24.072 1.00 96.38 86 HIS A O 1
ATOM 673 N N . TYR A 1 87 ? 1.382 -0.979 22.392 1.00 94.56 87 TYR A N 1
ATOM 674 C CA . TYR A 1 87 ? 1.048 -2.389 22.615 1.00 94.56 87 TYR A CA 1
ATOM 675 C C . TYR A 1 87 ? 1.282 -3.261 21.380 1.00 94.56 87 TYR A C 1
ATOM 677 O O . TYR A 1 87 ? 0.841 -4.408 21.347 1.00 94.56 87 TYR A O 1
ATOM 685 N N . GLY A 1 88 ? 1.947 -2.724 20.351 1.00 93.38 88 GLY A N 1
ATOM 686 C CA . GLY A 1 88 ? 2.271 -3.465 19.133 1.00 93.38 88 GLY A CA 1
ATOM 687 C C . GLY A 1 88 ? 1.041 -3.984 18.386 1.00 93.38 88 GLY A C 1
ATOM 688 O O . GLY A 1 88 ? 1.133 -4.995 17.694 1.00 93.38 88 GLY A O 1
ATOM 689 N N . GLN A 1 89 ? -0.118 -3.326 18.526 1.00 95.62 89 GLN A N 1
ATOM 690 C CA . GLN A 1 89 ? -1.333 -3.691 17.794 1.00 95.62 89 GLN A CA 1
ATOM 691 C C . GLN A 1 89 ? -1.240 -3.229 16.332 1.00 95.62 89 GLN A C 1
ATOM 693 O O . GLN A 1 89 ? -1.914 -2.294 15.903 1.00 95.62 89 GLN A O 1
ATOM 698 N N . ALA A 1 90 ? -0.351 -3.868 15.581 1.00 94.81 90 ALA A N 1
ATOM 699 C CA . ALA A 1 90 ? -0.093 -3.608 14.178 1.00 94.81 90 ALA A CA 1
ATOM 700 C C . ALA A 1 90 ? 0.298 -4.913 13.475 1.00 94.81 90 ALA A C 1
ATOM 702 O O . ALA A 1 90 ? 0.889 -5.814 14.068 1.00 94.81 90 ALA A O 1
ATOM 703 N N . CYS A 1 91 ? -0.024 -5.006 12.191 1.00 95.31 91 CYS A N 1
ATOM 704 C CA . CYS A 1 91 ? 0.465 -6.054 11.305 1.00 95.31 91 CYS A CA 1
ATOM 705 C C . CYS A 1 91 ? 0.685 -5.466 9.908 1.00 95.31 91 CYS A C 1
ATOM 707 O O . CYS A 1 91 ? 0.143 -4.408 9.590 1.00 95.31 91 CYS A O 1
ATOM 709 N N . PHE A 1 92 ? 1.510 -6.126 9.099 1.00 97.19 92 PHE A N 1
ATOM 710 C CA . PHE A 1 92 ? 1.836 -5.688 7.744 1.00 97.19 92 PHE A CA 1
ATOM 711 C C . PHE A 1 92 ? 1.843 -6.877 6.783 1.00 97.19 92 PHE A C 1
ATOM 713 O O . PHE A 1 92 ? 1.863 -8.035 7.205 1.00 97.19 92 PHE A O 1
ATOM 720 N N . GLU A 1 93 ? 1.846 -6.568 5.491 1.00 96.75 93 GLU A N 1
ATOM 721 C CA . GLU A 1 93 ? 2.019 -7.531 4.411 1.00 96.75 93 GLU A CA 1
ATOM 722 C C . GLU A 1 93 ? 3.057 -7.041 3.407 1.00 96.75 93 GLU A C 1
ATOM 724 O O . GLU A 1 93 ? 3.347 -5.849 3.329 1.00 96.75 93 GLU A O 1
ATOM 729 N N . GLY A 1 94 ? 3.602 -7.985 2.642 1.00 94.31 94 GLY A N 1
ATOM 730 C CA . GLY A 1 94 ? 4.558 -7.718 1.575 1.00 94.31 94 GLY A CA 1
ATOM 731 C C . GLY A 1 94 ? 4.213 -8.530 0.334 1.00 94.31 94 GLY A C 1
ATOM 732 O O . GLY A 1 94 ? 4.083 -9.755 0.392 1.00 94.31 94 GLY A O 1
ATOM 733 N N . MET A 1 95 ? 4.062 -7.843 -0.792 1.00 94.75 95 MET A N 1
ATOM 734 C CA . MET A 1 95 ? 3.926 -8.440 -2.117 1.00 94.75 95 MET A CA 1
ATOM 735 C C . MET A 1 95 ? 4.562 -7.523 -3.152 1.00 94.75 95 MET A C 1
ATOM 737 O O . MET A 1 95 ? 5.014 -6.438 -2.804 1.00 94.75 95 MET A O 1
ATOM 741 N N . LYS A 1 96 ? 4.593 -7.979 -4.403 1.00 94.00 96 LYS A N 1
ATOM 742 C CA . LYS A 1 96 ? 5.258 -7.276 -5.493 1.00 94.00 96 LYS A CA 1
ATOM 743 C C . LYS A 1 96 ? 4.363 -7.143 -6.720 1.00 94.00 96 LYS A C 1
ATOM 745 O O . LYS A 1 96 ? 3.582 -8.054 -7.023 1.00 94.00 96 LYS A O 1
ATOM 750 N N . ALA A 1 97 ? 4.530 -6.033 -7.427 1.00 95.00 97 ALA A N 1
ATOM 751 C CA . ALA A 1 97 ? 3.991 -5.757 -8.746 1.00 95.00 97 ALA A CA 1
ATOM 752 C C . ALA A 1 97 ? 5.116 -5.797 -9.791 1.00 95.00 97 ALA A C 1
ATOM 754 O O . ALA A 1 97 ? 6.185 -5.207 -9.614 1.00 95.00 97 ALA A O 1
ATOM 755 N N . TYR A 1 98 ? 4.865 -6.500 -10.894 1.00 94.06 98 TYR A N 1
ATOM 756 C CA . TYR A 1 98 ? 5.850 -6.733 -11.949 1.00 94.06 98 TYR A CA 1
ATOM 757 C C . TYR A 1 98 ? 5.317 -6.266 -13.294 1.00 94.06 98 TYR A C 1
ATOM 759 O O . TYR A 1 98 ? 4.219 -6.672 -13.683 1.00 94.06 98 TYR A O 1
ATOM 767 N N . ALA A 1 99 ? 6.108 -5.476 -14.018 1.00 94.62 99 ALA A N 1
ATOM 768 C CA . ALA A 1 99 ? 5.866 -5.220 -15.430 1.00 94.62 99 ALA A CA 1
ATOM 769 C C . ALA A 1 99 ? 6.193 -6.468 -16.261 1.00 94.62 99 ALA A C 1
ATOM 771 O O . ALA A 1 99 ? 7.171 -7.171 -15.995 1.00 94.62 99 ALA A O 1
ATOM 772 N N . TRP A 1 100 ? 5.374 -6.734 -17.272 1.00 93.88 100 TRP A N 1
ATOM 773 C CA . TRP A 1 100 ? 5.532 -7.842 -18.205 1.00 93.88 100 TRP A CA 1
ATOM 774 C C . TRP A 1 100 ? 5.865 -7.341 -19.612 1.00 93.88 100 TRP A C 1
ATOM 776 O O . TRP A 1 100 ? 5.653 -6.174 -19.937 1.00 93.88 100 TRP A O 1
ATOM 786 N N . GLU A 1 101 ? 6.365 -8.242 -20.458 1.00 92.94 101 GLU A N 1
ATOM 787 C CA . GLU A 1 101 ? 6.746 -7.939 -21.847 1.00 92.94 101 GLU A CA 1
ATOM 788 C C . GLU A 1 101 ? 5.588 -7.367 -22.684 1.00 92.94 101 GLU A C 1
ATOM 790 O O . GLU A 1 101 ? 5.804 -6.545 -23.567 1.00 92.94 101 GLU A O 1
ATOM 795 N N . ASP A 1 102 ? 4.349 -7.756 -22.368 1.00 91.00 102 ASP A N 1
ATOM 796 C CA . ASP A 1 102 ? 3.124 -7.281 -23.025 1.00 91.00 102 ASP A CA 1
ATOM 797 C C . ASP A 1 102 ? 2.675 -5.877 -22.561 1.00 91.00 102 ASP A C 1
ATOM 799 O O . ASP A 1 102 ? 1.619 -5.397 -22.972 1.00 91.00 102 ASP A O 1
ATOM 803 N N . GLY A 1 103 ? 3.450 -5.223 -21.688 1.00 86.38 103 GLY A N 1
ATOM 804 C CA . GLY A 1 103 ? 3.125 -3.929 -21.087 1.00 86.38 103 GLY A CA 1
ATOM 805 C C . GLY A 1 103 ? 2.137 -4.003 -19.917 1.00 86.38 103 GLY A C 1
ATOM 806 O O . GLY A 1 103 ? 1.826 -2.973 -19.320 1.00 86.38 103 GLY A O 1
ATOM 807 N N . SER A 1 104 ? 1.646 -5.194 -19.554 1.00 91.62 104 SER A N 1
ATOM 808 C CA . SER A 1 104 ? 0.796 -5.380 -18.375 1.00 91.62 104 SER A CA 1
ATOM 809 C C . SER A 1 104 ? 1.602 -5.325 -17.077 1.00 91.62 104 SER A C 1
ATOM 811 O O . SER A 1 104 ? 2.791 -5.641 -17.042 1.00 91.62 104 SER A O 1
ATOM 813 N N . VAL A 1 105 ? 0.931 -4.967 -15.980 1.00 94.50 105 VAL A N 1
ATOM 814 C CA . VAL A 1 105 ? 1.469 -5.102 -14.621 1.00 94.50 105 VAL A CA 1
ATOM 815 C C . VAL A 1 105 ? 0.684 -6.171 -13.876 1.00 94.50 105 VAL A C 1
ATOM 817 O O . VAL A 1 105 ? -0.549 -6.171 -13.876 1.00 94.50 105 VAL A O 1
ATOM 820 N N . ARG A 1 106 ? 1.399 -7.105 -13.244 1.00 95.25 106 ARG A N 1
ATOM 821 C CA . ARG A 1 106 ? 0.819 -8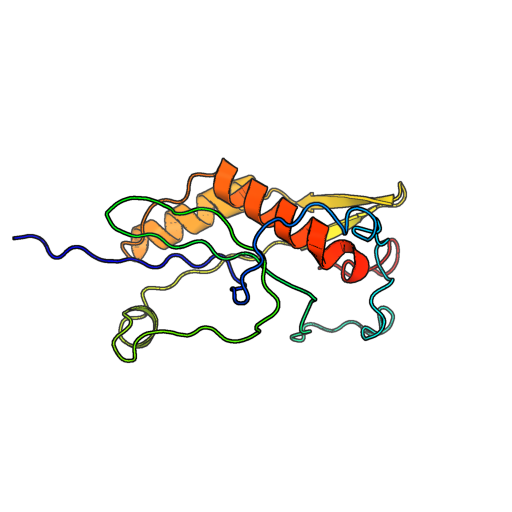.280 -12.585 1.00 95.25 106 ARG A CA 1
ATOM 822 C C . ARG A 1 106 ? 1.179 -8.315 -11.107 1.00 95.25 106 ARG A C 1
ATOM 824 O O . ARG A 1 106 ? 2.307 -8.016 -10.722 1.00 95.25 106 ARG A O 1
ATOM 831 N N . LEU A 1 107 ? 0.208 -8.730 -10.297 1.00 95.75 107 LEU A N 1
ATOM 832 C CA . LEU A 1 107 ? 0.357 -8.960 -8.861 1.00 95.75 107 LEU A CA 1
ATOM 833 C C . LEU A 1 107 ? 0.484 -10.458 -8.602 1.00 95.75 107 LEU A C 1
ATOM 835 O O . LEU A 1 107 ? -0.298 -11.249 -9.135 1.00 95.75 107 LEU A O 1
ATOM 839 N N . PHE A 1 108 ? 1.434 -10.857 -7.762 1.00 93.62 108 PHE A N 1
ATOM 840 C CA . PHE A 1 108 ? 1.612 -12.267 -7.429 1.00 93.62 108 PHE A CA 1
ATOM 841 C C . PHE A 1 108 ? 0.782 -12.666 -6.201 1.00 93.62 108 PHE A C 1
ATOM 843 O O . PHE A 1 108 ? 1.150 -12.348 -5.075 1.00 93.62 108 PHE A O 1
ATOM 850 N N . ARG A 1 109 ? -0.315 -13.404 -6.436 1.00 96.31 109 ARG A N 1
ATOM 851 C CA . ARG A 1 109 ? -1.193 -14.012 -5.408 1.00 96.31 109 ARG A CA 1
ATOM 852 C C . ARG A 1 109 ? -1.668 -13.039 -4.306 1.00 96.31 109 ARG A C 1
ATOM 854 O O . ARG A 1 109 ? -1.535 -13.355 -3.121 1.00 96.31 109 ARG A O 1
ATOM 861 N N . PRO A 1 110 ? -2.245 -11.872 -4.659 1.00 95.62 110 PRO A N 1
ATOM 862 C CA . PRO A 1 110 ? -2.664 -10.879 -3.668 1.00 95.62 110 PRO A CA 1
ATOM 863 C C . PRO A 1 110 ? -3.756 -11.393 -2.711 1.00 95.62 110 PRO A C 1
ATOM 865 O O . PRO A 1 110 ? -3.870 -10.907 -1.587 1.00 95.62 110 PRO A O 1
ATOM 868 N N . ASP A 1 111 ? -4.526 -12.401 -3.121 1.00 96.94 111 ASP A N 1
ATOM 869 C CA . ASP A 1 111 ? -5.529 -13.088 -2.306 1.00 96.94 111 ASP A CA 1
ATOM 870 C C . ASP A 1 111 ? -4.907 -13.855 -1.125 1.00 96.94 111 ASP A C 1
ATOM 872 O O . ASP A 1 111 ? -5.437 -13.853 -0.016 1.00 96.94 111 ASP A O 1
ATOM 876 N N . GLU A 1 112 ? -3.731 -14.458 -1.306 1.00 98.00 112 GLU A N 1
ATOM 877 C CA . GLU A 1 112 ? -3.034 -15.152 -0.218 1.00 98.00 112 GLU A CA 1
ATOM 878 C C . GLU A 1 112 ? -2.470 -14.178 0.815 1.00 98.00 112 GLU A C 1
ATOM 880 O O . GLU A 1 112 ? -2.490 -14.457 2.017 1.00 98.00 112 GLU A O 1
ATOM 885 N N . ASN A 1 113 ? -2.001 -13.015 0.362 1.00 97.81 113 ASN A N 1
ATOM 886 C CA . ASN A 1 113 ? -1.628 -11.924 1.254 1.00 97.81 113 ASN A CA 1
ATOM 887 C C . ASN A 1 113 ? -2.849 -11.409 2.032 1.00 97.81 113 ASN A C 1
ATOM 889 O O . ASN A 1 113 ? -2.740 -11.193 3.238 1.00 97.81 113 ASN A O 1
ATOM 893 N N . ALA A 1 114 ? -4.018 -11.290 1.391 1.00 98.00 114 ALA A N 1
ATOM 894 C CA . ALA A 1 114 ? -5.264 -10.890 2.051 1.00 98.00 114 ALA A CA 1
ATOM 895 C C . ALA A 1 114 ? -5.679 -11.878 3.162 1.00 98.00 114 ALA A C 1
ATOM 897 O O . ALA A 1 114 ? -6.034 -11.487 4.278 1.00 98.00 114 ALA A O 1
ATOM 898 N N . LYS A 1 115 ? -5.562 -13.185 2.909 1.00 98.50 115 LYS A N 1
ATOM 899 C CA . LYS A 1 115 ? -5.804 -14.220 3.931 1.00 98.50 115 LYS A CA 1
ATOM 900 C C . LYS A 1 115 ? -4.804 -14.115 5.083 1.00 98.50 115 LYS A C 1
ATOM 902 O O . LYS A 1 115 ? -5.173 -14.243 6.254 1.00 98.50 115 LYS A O 1
ATOM 907 N N . ARG A 1 116 ? -3.527 -13.866 4.774 1.00 98.19 116 ARG A N 1
ATOM 908 C CA . ARG A 1 116 ? -2.459 -13.806 5.778 1.00 98.19 116 ARG A CA 1
ATOM 909 C C . ARG A 1 116 ? -2.522 -12.546 6.642 1.00 98.19 116 ARG A C 1
ATOM 911 O O . ARG A 1 116 ? -2.382 -12.686 7.858 1.00 98.19 116 ARG A O 1
ATOM 918 N N . ILE A 1 117 ? -2.834 -11.369 6.088 1.00 98.06 117 ILE A N 1
ATOM 919 C CA . ILE A 1 117 ? -3.043 -10.160 6.904 1.00 98.06 117 ILE A CA 1
ATOM 920 C C . ILE A 1 117 ? -4.215 -10.348 7.868 1.00 98.06 117 ILE A C 1
ATOM 922 O O . ILE A 1 117 ? -4.110 -9.960 9.026 1.00 98.06 117 ILE A O 1
ATOM 926 N N . ASN A 1 118 ? -5.289 -11.023 7.449 1.00 98.38 118 ASN A N 1
ATOM 927 C CA . ASN A 1 118 ? -6.420 -11.322 8.327 1.00 98.38 118 ASN A CA 1
ATOM 928 C C . ASN A 1 118 ? -6.048 -12.291 9.453 1.00 98.38 118 ASN A C 1
ATOM 930 O O . ASN A 1 118 ? -6.442 -12.082 10.601 1.00 98.38 118 ASN A O 1
ATOM 934 N N . LYS A 1 119 ? -5.232 -13.312 9.164 1.00 98.31 119 LYS A N 1
ATOM 935 C CA . LYS A 1 119 ? -4.690 -14.212 10.194 1.00 98.31 119 LYS A CA 1
ATOM 936 C C . LYS A 1 119 ? -3.821 -13.456 11.207 1.00 98.31 119 LYS A C 1
ATOM 938 O O . LYS A 1 119 ? -3.948 -13.679 12.411 1.00 98.31 119 LYS A O 1
ATOM 943 N N . SER A 1 120 ? -2.966 -12.550 10.734 1.00 96.44 120 SER A N 1
ATOM 944 C CA . SER A 1 120 ? -2.145 -11.682 11.587 1.00 96.44 120 SER A CA 1
ATOM 945 C C . SER A 1 120 ? -3.013 -10.738 12.422 1.00 96.44 120 SER A C 1
ATOM 947 O O . SER A 1 120 ? -2.869 -10.691 13.641 1.00 96.44 120 SER A O 1
ATOM 949 N N . GLY A 1 121 ? -3.970 -10.056 11.792 1.00 95.75 121 GLY A N 1
ATOM 950 C CA . GLY A 1 121 ? -4.905 -9.138 12.436 1.00 95.75 121 GLY A CA 1
ATOM 951 C C . GLY A 1 121 ? -5.734 -9.815 13.523 1.00 95.75 121 GLY A C 1
ATOM 952 O O . GLY A 1 121 ? -5.857 -9.273 14.619 1.00 95.75 121 GLY A O 1
ATOM 953 N N . GLN A 1 122 ? -6.207 -11.042 13.28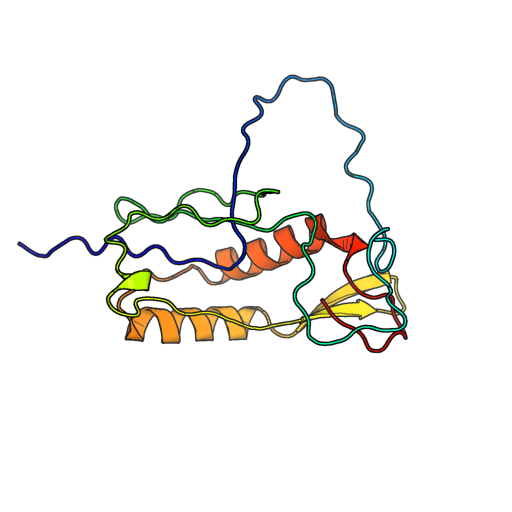7 1.00 97.38 122 GLN A N 1
ATOM 954 C CA . GLN A 1 122 ? -6.906 -11.837 14.299 1.00 97.38 122 GLN A CA 1
ATOM 955 C C . GLN A 1 122 ? -6.039 -12.064 15.546 1.00 97.38 122 GLN A C 1
ATOM 957 O O . GLN A 1 122 ? -6.539 -11.978 16.667 1.00 97.38 122 GLN A O 1
ATOM 962 N N . ARG A 1 123 ? -4.732 -12.313 15.377 1.00 97.19 123 ARG A N 1
ATOM 963 C CA . ARG A 1 123 ? -3.809 -12.541 16.499 1.00 97.19 123 ARG A CA 1
ATOM 964 C C . ARG A 1 123 ? -3.622 -11.299 17.370 1.00 97.19 123 ARG A C 1
ATOM 966 O O . ARG A 1 123 ? -3.428 -11.442 18.574 1.00 97.19 123 ARG A O 1
ATOM 973 N N . VAL A 1 124 ? -3.702 -10.112 16.774 1.00 93.69 124 VAL A N 1
ATOM 974 C CA . VAL A 1 124 ? -3.596 -8.817 17.465 1.00 93.69 124 VAL A CA 1
ATOM 975 C C . VAL A 1 124 ? -4.953 -8.117 17.629 1.00 93.69 124 VAL A C 1
ATOM 977 O O . VAL A 1 124 ? -5.012 -6.920 17.893 1.00 93.69 124 VAL A O 1
ATOM 980 N N . MET A 1 125 ? -6.066 -8.852 17.531 1.00 94.44 125 MET A N 1
ATOM 981 C CA . MET A 1 125 ? -7.426 -8.345 17.780 1.00 94.44 125 MET A CA 1
ATOM 982 C C . MET A 1 125 ? -7.825 -7.134 16.910 1.00 94.44 125 MET A C 1
ATOM 984 O O . MET A 1 125 ? -8.522 -6.230 17.376 1.00 94.44 125 MET A O 1
ATOM 988 N N . MET A 1 126 ? -7.370 -7.100 15.657 1.00 95.44 126 MET A N 1
ATOM 989 C CA . MET A 1 126 ? -7.732 -6.094 14.653 1.00 95.44 126 MET A CA 1
ATOM 990 C C . MET A 1 126 ? -8.972 -6.531 13.850 1.00 95.44 126 MET A C 1
ATOM 992 O O . MET A 1 126 ? -9.246 -7.731 13.754 1.00 95.44 126 MET A O 1
ATOM 996 N N . PRO A 1 127 ? -9.742 -5.584 13.279 1.00 95.75 127 PRO A N 1
ATOM 997 C CA . PRO A 1 127 ? -10.902 -5.911 12.452 1.00 95.75 127 PRO A CA 1
ATOM 998 C C . PRO A 1 127 ? -10.505 -6.708 11.205 1.00 95.75 127 PRO A C 1
ATOM 1000 O O . PRO A 1 127 ? -9.457 -6.466 10.613 1.00 95.75 127 PRO A O 1
ATOM 1003 N N . TYR A 1 128 ? -11.373 -7.626 10.783 1.00 97.19 128 TYR A N 1
ATOM 1004 C CA . TYR A 1 128 ? -11.220 -8.358 9.525 1.00 97.19 128 TYR A CA 1
ATOM 1005 C C . TYR A 1 128 ? -11.323 -7.400 8.325 1.00 97.19 128 TYR A C 1
ATOM 1007 O O . TYR A 1 128 ? -12.244 -6.578 8.271 1.00 97.19 128 TYR A O 1
ATOM 1015 N N . ILE A 1 129 ? -10.404 -7.510 7.362 1.00 97.75 129 ILE A N 1
ATOM 1016 C CA . ILE A 1 129 ? -10.485 -6.843 6.055 1.00 97.75 129 ILE A CA 1
ATOM 1017 C C . ILE A 1 129 ? -11.149 -7.812 5.076 1.00 97.75 129 ILE A C 1
ATOM 1019 O O . ILE A 1 129 ? -10.618 -8.907 4.883 1.00 97.75 129 ILE A O 1
ATOM 1023 N N . PRO A 1 130 ? -12.253 -7.441 4.410 1.00 97.81 130 PRO A N 1
ATOM 1024 C CA . PRO A 1 130 ? -12.748 -8.214 3.275 1.00 97.81 130 PRO A CA 1
ATOM 1025 C C . PRO A 1 130 ? -11.636 -8.435 2.239 1.00 97.81 130 PRO A C 1
ATOM 1027 O O . PRO A 1 130 ? -10.964 -7.482 1.848 1.00 97.81 130 PRO A O 1
ATOM 1030 N N . GLU A 1 131 ? -11.425 -9.676 1.800 1.00 97.50 131 GLU A N 1
ATOM 1031 C CA . GLU A 1 131 ? -10.306 -10.012 0.902 1.00 97.50 131 GLU A CA 1
ATOM 1032 C C . GLU A 1 131 ? -10.357 -9.214 -0.408 1.00 97.50 131 GLU A C 1
ATOM 1034 O O . GLU A 1 131 ? -9.340 -8.663 -0.826 1.00 97.50 131 GLU A O 1
ATOM 1039 N N . ASP A 1 132 ? -11.548 -9.038 -0.984 1.00 97.25 132 ASP A N 1
ATOM 1040 C CA . ASP A 1 132 ? -11.743 -8.223 -2.189 1.00 97.25 132 ASP A CA 1
ATOM 1041 C C . ASP A 1 132 ? -11.362 -6.754 -1.960 1.00 97.25 132 ASP A C 1
ATOM 1043 O O . ASP A 1 132 ? -10.690 -6.154 -2.794 1.00 97.25 132 ASP A O 1
ATOM 1047 N N . MET A 1 133 ? -11.693 -6.191 -0.790 1.00 97.50 133 MET A N 1
ATOM 1048 C CA . MET A 1 133 ? -11.301 -4.822 -0.428 1.00 97.50 133 MET A CA 1
ATOM 1049 C C . MET A 1 133 ? -9.778 -4.678 -0.371 1.00 97.50 133 MET A C 1
ATOM 1051 O O . MET A 1 133 ? -9.240 -3.678 -0.838 1.00 97.50 133 MET A O 1
ATOM 1055 N N . PHE A 1 134 ? -9.077 -5.672 0.181 1.00 97.81 134 PHE A N 1
ATOM 1056 C CA . PHE A 1 134 ? -7.616 -5.683 0.211 1.00 97.81 134 PHE A CA 1
ATOM 1057 C C . PHE A 1 134 ? -7.033 -5.758 -1.207 1.00 97.81 134 PHE A C 1
ATOM 1059 O O . PHE A 1 134 ? -6.157 -4.970 -1.561 1.00 97.81 134 PHE A O 1
ATOM 1066 N N . VAL A 1 135 ? -7.529 -6.679 -2.038 1.00 97.25 135 VAL A N 1
ATOM 1067 C CA . VAL A 1 135 ? -7.039 -6.871 -3.411 1.00 97.25 135 VAL A CA 1
ATOM 1068 C C . VAL A 1 135 ? -7.300 -5.631 -4.271 1.00 97.25 135 VAL A C 1
ATOM 1070 O O . VAL A 1 135 ? -6.419 -5.209 -5.023 1.00 97.25 135 VAL A O 1
ATOM 1073 N N . ASP A 1 136 ? -8.475 -5.020 -4.153 1.00 96.94 136 ASP A N 1
ATOM 1074 C CA . ASP A 1 136 ? -8.826 -3.815 -4.901 1.00 96.94 136 ASP A CA 1
ATOM 1075 C C . ASP A 1 136 ? -8.016 -2.602 -4.446 1.00 96.94 136 ASP A C 1
ATOM 1077 O O . ASP A 1 136 ? -7.551 -1.839 -5.296 1.00 96.94 136 ASP A O 1
ATOM 1081 N N . ALA A 1 137 ? -7.739 -2.483 -3.144 1.00 96.69 137 ALA A N 1
ATOM 1082 C CA . ALA A 1 137 ? -6.844 -1.463 -2.611 1.00 96.69 137 ALA A CA 1
ATOM 1083 C C . ALA A 1 137 ? -5.431 -1.572 -3.202 1.00 96.69 137 ALA A C 1
ATOM 1085 O O . ALA A 1 137 ? -4.878 -0.571 -3.659 1.00 96.69 137 ALA A O 1
ATOM 1086 N N . VAL A 1 138 ? -4.867 -2.786 -3.261 1.00 97.19 138 VAL A N 1
ATOM 1087 C CA . VAL A 1 138 ? -3.554 -3.034 -3.883 1.00 97.19 138 VAL A CA 1
ATOM 1088 C C . VAL A 1 138 ? -3.571 -2.656 -5.367 1.00 97.19 138 VAL A C 1
ATOM 1090 O O . VAL A 1 138 ? -2.672 -1.970 -5.850 1.00 97.19 138 VAL A O 1
ATOM 1093 N N . LYS A 1 139 ? -4.608 -3.059 -6.111 1.00 95.88 139 LYS A N 1
ATOM 1094 C CA . LYS A 1 139 ? -4.740 -2.690 -7.529 1.00 95.88 139 LYS A CA 1
ATOM 1095 C C . LYS A 1 139 ? -4.855 -1.181 -7.720 1.00 95.88 139 LYS A C 1
ATOM 1097 O O . LYS A 1 139 ? -4.383 -0.669 -8.729 1.00 95.88 139 LYS A O 1
ATOM 1102 N N . GLU A 1 140 ? -5.554 -0.481 -6.835 1.00 96.25 140 GLU A N 1
ATOM 1103 C CA . GLU A 1 140 ? -5.735 0.970 -6.910 1.00 96.25 140 GLU A CA 1
ATOM 1104 C C . GLU A 1 140 ? -4.425 1.715 -6.659 1.00 96.25 140 GLU A C 1
ATOM 1106 O O . GLU A 1 140 ? -4.045 2.546 -7.481 1.00 96.25 140 GLU A O 1
ATOM 1111 N N . VAL A 1 141 ? -3.684 1.356 -5.606 1.00 95.25 141 VAL A N 1
ATOM 1112 C CA . VAL A 1 141 ? -2.385 1.987 -5.334 1.00 95.25 141 VAL A CA 1
ATOM 1113 C C . VAL A 1 141 ? -1.362 1.700 -6.432 1.00 95.25 141 VAL A C 1
ATOM 1115 O O . VAL A 1 141 ? -0.646 2.608 -6.840 1.00 95.25 141 VAL A O 1
ATOM 1118 N N . VAL A 1 142 ? -1.316 0.479 -6.973 1.00 95.94 142 VAL A N 1
ATOM 1119 C CA . VAL A 1 142 ? -0.392 0.153 -8.073 1.00 95.94 142 VAL A CA 1
ATOM 1120 C C . VAL A 1 142 ? -0.752 0.921 -9.342 1.00 95.94 142 VAL A C 1
ATOM 1122 O O . VAL A 1 142 ? 0.142 1.400 -10.031 1.00 95.94 142 VAL A O 1
ATOM 1125 N N . ARG A 1 143 ? -2.047 1.106 -9.632 1.00 95.06 143 ARG A N 1
ATOM 1126 C CA . ARG A 1 143 ? -2.488 1.931 -10.767 1.00 95.06 143 ARG A CA 1
ATOM 1127 C C . ARG A 1 143 ? -2.064 3.391 -10.626 1.00 95.06 143 ARG A C 1
ATOM 1129 O O . ARG A 1 143 ? -1.634 3.980 -11.611 1.00 95.06 143 ARG A O 1
ATOM 1136 N N . ASP A 1 144 ? -2.165 3.967 -9.432 1.00 94.94 144 ASP A N 1
ATOM 1137 C CA . ASP A 1 144 ? -1.781 5.367 -9.205 1.00 94.94 144 ASP A CA 1
ATOM 1138 C C . ASP A 1 144 ? -0.254 5.587 -9.231 1.00 94.94 144 ASP A C 1
ATOM 1140 O O . ASP A 1 144 ? 0.237 6.648 -9.629 1.00 94.94 144 ASP A O 1
ATOM 1144 N N . ASN A 1 145 ? 0.502 4.543 -8.879 1.00 95.62 145 ASN A N 1
ATOM 1145 C CA . ASN A 1 145 ? 1.965 4.523 -8.867 1.00 95.62 145 ASN A CA 1
ATOM 1146 C C . ASN A 1 145 ? 2.562 3.755 -10.058 1.00 95.62 145 ASN A C 1
ATOM 1148 O O . ASN A 1 145 ? 3.668 3.228 -9.956 1.00 95.62 145 ASN A O 1
ATOM 1152 N N . MET A 1 146 ? 1.847 3.675 -11.185 1.00 95.06 146 MET A N 1
ATOM 1153 C CA . MET A 1 146 ? 2.260 2.861 -12.336 1.00 95.06 146 MET A CA 1
ATOM 1154 C C . MET A 1 146 ? 3.660 3.227 -12.851 1.00 95.06 146 MET A C 1
ATOM 1156 O O . MET A 1 146 ? 4.437 2.346 -13.200 1.00 95.06 146 MET A O 1
ATOM 1160 N N . ASP A 1 147 ? 4.015 4.511 -12.832 1.00 94.69 147 ASP A N 1
ATOM 1161 C CA . ASP A 1 147 ? 5.327 5.008 -13.251 1.00 94.69 147 ASP A CA 1
ATOM 1162 C C . ASP A 1 147 ? 6.486 4.567 -12.355 1.00 94.69 147 ASP A C 1
ATOM 1164 O O . ASP A 1 147 ? 7.626 4.543 -12.817 1.00 94.69 147 ASP A O 1
ATOM 1168 N N . TYR A 1 148 ? 6.198 4.186 -11.110 1.00 95.25 148 TYR A N 1
ATOM 1169 C CA . TYR A 1 148 ? 7.175 3.672 -10.150 1.00 95.25 148 TYR A CA 1
ATOM 1170 C C . TYR A 1 148 ? 7.393 2.159 -10.279 1.00 95.25 148 TYR A C 1
ATOM 1172 O O . TYR A 1 148 ? 8.322 1.627 -9.675 1.00 95.25 148 TYR A O 1
ATOM 1180 N N . VAL A 1 149 ? 6.574 1.447 -11.063 1.00 95.19 149 VAL A N 1
ATOM 1181 C CA . VAL A 1 149 ? 6.801 0.025 -11.347 1.00 95.19 149 VAL A CA 1
ATOM 1182 C C . VAL A 1 149 ? 8.035 -0.100 -12.240 1.00 95.19 149 VAL A C 1
ATOM 1184 O O . VAL A 1 149 ? 8.044 0.503 -13.311 1.00 95.19 149 VAL A O 1
ATOM 1187 N N . PRO A 1 150 ? 9.072 -0.873 -11.864 1.00 94.75 150 PRO A N 1
ATOM 1188 C CA . PRO A 1 150 ? 10.243 -1.042 -12.714 1.00 94.75 150 PRO A CA 1
ATOM 1189 C C . PRO A 1 150 ? 9.885 -1.628 -14.084 1.00 94.75 150 PRO A C 1
ATOM 1191 O O . PRO A 1 150 ? 9.004 -2.490 -14.170 1.00 94.75 150 PRO A O 1
ATOM 1194 N N . PRO A 1 151 ? 10.554 -1.186 -15.163 1.00 94.50 151 PRO A N 1
ATOM 1195 C CA . PRO A 1 151 ? 10.236 -1.647 -16.504 1.00 94.50 151 PRO A CA 1
ATOM 1196 C C . PRO A 1 151 ? 10.580 -3.132 -16.661 1.00 94.50 151 PRO A C 1
ATOM 1198 O O . PRO A 1 151 ? 11.458 -3.668 -15.973 1.00 94.50 151 PRO A O 1
ATOM 1201 N N . TYR A 1 152 ? 9.898 -3.806 -17.588 1.00 94.50 152 TYR A N 1
ATOM 1202 C CA . TYR A 1 152 ? 10.191 -5.203 -17.902 1.00 94.50 152 TYR A CA 1
ATOM 1203 C C . TYR A 1 152 ? 11.671 -5.384 -18.279 1.00 94.50 152 TYR A C 1
ATOM 1205 O O . TYR A 1 152 ? 12.283 -4.515 -18.895 1.00 94.50 152 TYR A O 1
ATOM 1213 N N . GLY A 1 153 ? 12.260 -6.513 -17.882 1.00 91.44 153 GLY A N 1
ATOM 1214 C CA . GLY A 1 153 ? 13.672 -6.815 -18.132 1.00 91.44 153 GLY A CA 1
ATOM 1215 C C . GLY A 1 153 ? 14.665 -6.154 -17.166 1.00 91.44 153 GLY A C 1
ATOM 1216 O O . GLY A 1 153 ? 15.823 -6.556 -17.155 1.00 91.44 153 GLY A O 1
ATOM 1217 N N . SER A 1 154 ? 14.234 -5.220 -16.305 1.00 89.94 154 SER A N 1
ATOM 1218 C CA . SER A 1 154 ? 15.103 -4.615 -15.275 1.00 89.94 154 SER A CA 1
ATOM 1219 C C . SER A 1 154 ? 15.464 -5.568 -14.127 1.00 89.94 154 SER A C 1
ATOM 1221 O O . SER A 1 154 ? 16.417 -5.326 -13.395 1.00 89.94 154 SER A O 1
ATOM 1223 N N . GLY A 1 155 ? 14.680 -6.635 -13.926 1.00 87.81 155 GLY A N 1
ATOM 1224 C CA . GLY A 1 155 ? 14.770 -7.501 -12.742 1.00 87.81 155 GLY A CA 1
ATOM 1225 C C . GLY A 1 155 ? 14.187 -6.875 -11.464 1.00 87.81 155 GLY A C 1
ATOM 1226 O O . GLY A 1 155 ? 14.127 -7.545 -10.432 1.00 87.81 155 GLY A O 1
ATOM 1227 N N . GLY A 1 156 ? 13.729 -5.620 -11.534 1.00 91.06 156 GLY A N 1
ATOM 1228 C CA . GLY A 1 156 ? 13.089 -4.896 -10.441 1.00 91.06 156 GLY A CA 1
ATOM 1229 C C . GLY A 1 156 ? 11.600 -5.212 -10.281 1.00 91.06 156 GLY A C 1
ATOM 1230 O O . GLY A 1 156 ? 10.953 -5.799 -11.149 1.00 91.06 156 GLY A O 1
ATOM 1231 N N . SER A 1 157 ? 11.047 -4.799 -9.144 1.00 91.31 157 SER A N 1
ATOM 1232 C CA . SER A 1 157 ? 9.619 -4.875 -8.822 1.00 91.31 157 SER A CA 1
ATOM 1233 C C . SER A 1 157 ? 9.239 -3.745 -7.873 1.00 91.31 157 SER A C 1
ATOM 1235 O O . SER A 1 157 ? 10.065 -3.409 -7.022 1.00 91.31 157 SER A O 1
ATOM 1237 N N . LEU A 1 158 ? 8.006 -3.247 -7.972 1.00 86.69 158 LEU A N 1
ATOM 1238 C CA . LEU A 1 158 ? 7.402 -2.392 -6.945 1.00 86.69 158 LEU A CA 1
ATOM 1239 C C . LEU A 1 158 ? 6.836 -3.253 -5.813 1.00 86.69 158 LEU A C 1
ATOM 1241 O O . LEU A 1 158 ? 6.211 -4.287 -6.144 1.00 86.69 158 LEU A O 1
#